Protein AF-A0A4U1ENS2-F1 (afdb_monomer_lite)

Sequence (122 aa):
ARGTGRMGKCCSLRTTRKLHSHRRDQKWHDKQYKKAHLGTALKASPFGGASHAKGIVLEKVGVEAKQPNSAIRKKMMKFWLLDLVAKVMLLVTFLESALKVIKVANVSLLALYKGKKERPRS

pLDDT: mean 70.54, std 16.67, range [24.44, 93.0]

Structure (mmCIF, N/CA/C/O backbone):
data_AF-A0A4U1ENS2-F1
#
_entry.id   AF-A0A4U1ENS2-F1
#
loop_
_atom_site.group_PDB
_atom_site.id
_atom_site.type_symbol
_atom_site.label_atom_id
_atom_site.label_alt_id
_atom_site.label_comp_id
_atom_site.label_asym_id
_atom_site.label_entity_id
_atom_site.label_seq_id
_atom_site.pdbx_PDB_ins_code
_atom_site.Cartn_x
_atom_site.Cartn_y
_atom_site.Cartn_z
_atom_site.occupancy
_atom_site.B_iso_or_equiv
_atom_site.auth_seq_id
_atom_site.auth_comp_id
_atom_site.auth_asym_id
_atom_site.auth_atom_id
_atom_site.pdbx_PDB_model_num
ATOM 1 N N . ALA A 1 1 ? 35.187 17.382 -38.575 1.00 41.34 1 ALA A N 1
ATOM 2 C CA . ALA A 1 1 ? 34.558 17.667 -37.268 1.00 41.34 1 ALA A CA 1
ATOM 3 C C . ALA A 1 1 ? 34.137 16.355 -36.601 1.00 41.34 1 ALA A C 1
ATOM 5 O O . ALA A 1 1 ? 33.165 15.743 -37.025 1.00 41.34 1 ALA A O 1
ATOM 6 N N . ARG A 1 2 ? 34.902 15.863 -35.615 1.00 43.75 2 ARG A N 1
ATOM 7 C CA . ARG A 1 2 ? 34.510 14.692 -34.814 1.00 43.75 2 ARG A CA 1
ATOM 8 C C . ARG A 1 2 ? 33.537 15.185 -33.745 1.00 43.75 2 ARG A C 1
ATOM 10 O O . ARG A 1 2 ? 33.960 15.788 -32.767 1.00 43.75 2 ARG A O 1
ATOM 17 N N . GLY A 1 3 ? 32.240 15.026 -34.008 1.00 49.56 3 GLY A N 1
ATOM 18 C CA . GLY A 1 3 ? 31.186 15.400 -33.070 1.00 49.56 3 GLY A CA 1
ATOM 19 C C . GLY A 1 3 ? 31.412 14.707 -31.732 1.00 49.56 3 GLY A C 1
ATOM 20 O O . GLY A 1 3 ? 31.685 13.508 -31.693 1.00 49.56 3 GLY A O 1
ATOM 21 N N . THR A 1 4 ? 31.334 15.478 -30.654 1.00 55.03 4 THR A N 1
ATOM 22 C CA . THR A 1 4 ? 31.381 14.992 -29.278 1.00 55.03 4 THR A CA 1
ATOM 23 C C . THR A 1 4 ? 30.429 13.805 -29.138 1.00 55.03 4 THR A C 1
ATOM 25 O O . THR A 1 4 ? 29.213 13.923 -29.305 1.00 55.03 4 THR A O 1
ATOM 28 N N . GLY A 1 5 ? 30.994 12.618 -28.912 1.00 55.31 5 GLY A N 1
ATOM 29 C CA . GLY A 1 5 ? 30.215 11.413 -28.681 1.00 55.31 5 GLY A CA 1
ATOM 30 C C . GLY A 1 5 ? 29.390 11.623 -27.421 1.00 55.31 5 GLY A C 1
ATOM 31 O O . GLY A 1 5 ? 29.928 11.585 -26.320 1.00 55.31 5 GLY A O 1
ATOM 32 N N . ARG A 1 6 ? 28.089 11.892 -27.569 1.00 60.19 6 ARG A N 1
ATOM 33 C CA . ARG A 1 6 ? 27.171 11.953 -26.429 1.00 60.19 6 ARG A CA 1
ATOM 34 C C . ARG A 1 6 ? 27.176 10.569 -25.781 1.00 60.19 6 ARG A C 1
ATOM 36 O O . ARG A 1 6 ? 26.612 9.631 -26.340 1.00 60.19 6 ARG A O 1
ATOM 43 N N . MET A 1 7 ? 27.843 10.429 -24.637 1.00 65.75 7 MET A N 1
ATOM 44 C CA . MET A 1 7 ? 27.814 9.208 -23.830 1.00 65.75 7 MET A CA 1
ATOM 45 C C . MET A 1 7 ? 26.357 8.895 -23.473 1.00 65.75 7 MET A C 1
ATOM 47 O O . MET A 1 7 ? 25.699 9.668 -22.778 1.00 65.75 7 MET A O 1
ATOM 51 N N . GLY A 1 8 ? 25.825 7.794 -24.015 1.00 77.25 8 GLY A N 1
ATOM 52 C CA . GLY A 1 8 ? 24.426 7.417 -23.837 1.00 77.25 8 GLY A CA 1
ATOM 53 C C . GLY A 1 8 ? 23.850 6.570 -24.974 1.00 77.25 8 GLY A C 1
ATOM 54 O O . GLY A 1 8 ? 24.507 5.702 -25.543 1.00 77.25 8 GLY A O 1
ATOM 55 N N . LYS A 1 9 ? 22.564 6.786 -25.263 1.00 78.50 9 LYS A N 1
ATOM 56 C CA . LYS A 1 9 ? 21.763 5.992 -26.210 1.00 78.50 9 LYS A CA 1
ATOM 57 C C . LYS A 1 9 ? 22.304 6.102 -27.642 1.00 78.50 9 LYS A C 1
ATOM 59 O O . LYS A 1 9 ? 22.773 7.156 -28.052 1.00 78.50 9 LYS A O 1
A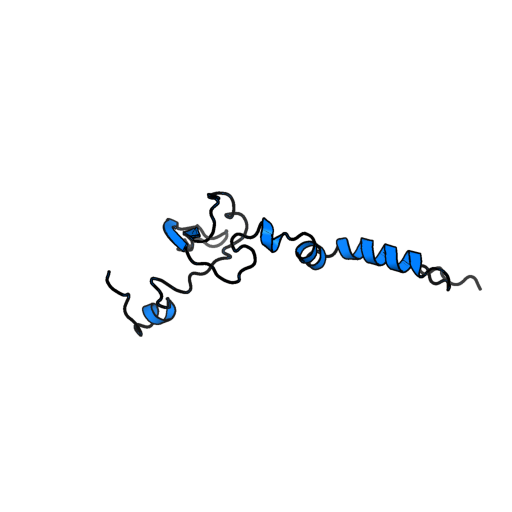TOM 64 N N . CYS A 1 10 ? 22.183 5.027 -28.424 1.00 80.88 10 CYS A N 1
ATOM 65 C CA . CYS A 1 10 ? 22.538 5.046 -29.845 1.00 80.88 10 CYS A CA 1
ATOM 66 C C . CYS A 1 10 ? 21.624 6.010 -30.626 1.00 80.88 10 CYS A C 1
ATOM 68 O O . CYS A 1 10 ? 20.406 5.948 -30.472 1.00 80.88 10 CYS A O 1
ATOM 70 N N . CYS A 1 11 ? 22.206 6.859 -31.480 1.00 75.88 11 CYS A N 1
ATOM 71 C CA . CYS A 1 11 ? 21.487 7.876 -32.269 1.00 75.88 11 CYS A CA 1
ATOM 72 C C . CYS A 1 11 ? 21.368 7.530 -33.766 1.00 75.88 11 CYS A C 1
ATOM 74 O O . CYS A 1 11 ? 20.934 8.354 -34.563 1.00 75.88 11 CYS A O 1
ATOM 76 N N . SER A 1 12 ? 21.789 6.333 -34.176 1.00 81.38 12 SER A N 1
ATOM 77 C CA . SER A 1 12 ? 21.786 5.907 -35.580 1.00 81.38 12 SER A CA 1
ATOM 78 C C . SER A 1 12 ? 20.416 5.383 -36.034 1.00 81.38 12 SER A C 1
ATOM 80 O O . SER A 1 12 ? 19.754 4.645 -35.300 1.00 81.38 12 SER A O 1
ATOM 82 N N . LEU A 1 13 ? 20.04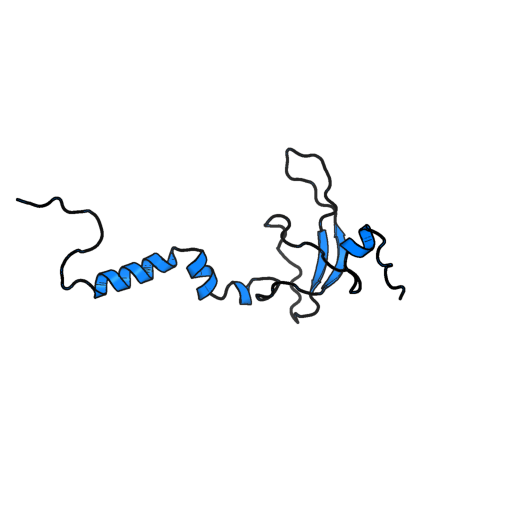3 5.674 -37.285 1.00 79.38 13 LEU A N 1
ATOM 83 C CA . LEU A 1 13 ? 18.729 5.384 -37.887 1.00 79.38 13 LEU A CA 1
ATOM 84 C C . LEU A 1 13 ? 18.257 3.920 -37.768 1.00 79.38 13 LEU A C 1
ATOM 86 O O . LEU A 1 13 ? 17.063 3.666 -37.663 1.00 79.38 13 LEU A O 1
ATOM 90 N N . ARG A 1 14 ? 19.170 2.940 -37.730 1.00 83.88 14 ARG A N 1
ATOM 91 C CA . ARG A 1 14 ? 18.839 1.499 -37.671 1.00 83.88 14 ARG A CA 1
ATOM 92 C C . ARG A 1 14 ? 18.924 0.885 -36.261 1.00 83.88 14 ARG A C 1
ATOM 94 O O . ARG A 1 14 ? 19.062 -0.327 -36.129 1.00 83.88 14 ARG A O 1
ATOM 101 N N . THR A 1 15 ? 18.850 1.687 -35.189 1.00 85.44 15 THR A N 1
ATOM 102 C CA . THR A 1 15 ? 19.033 1.198 -33.795 1.00 85.44 15 THR A CA 1
ATOM 103 C C . THR A 1 15 ? 17.774 1.091 -32.933 1.00 85.44 15 THR A C 1
ATOM 105 O O . THR A 1 15 ? 17.869 0.795 -31.739 1.00 85.44 15 THR A O 1
ATOM 108 N N . THR A 1 16 ? 16.585 1.217 -33.522 1.00 87.69 16 THR A N 1
ATOM 109 C CA . THR A 1 16 ? 15.291 1.150 -32.815 1.00 87.69 16 THR A CA 1
ATOM 110 C C . THR A 1 16 ? 15.148 -0.087 -31.920 1.00 87.69 16 THR A C 1
ATOM 112 O O . THR A 1 16 ? 14.714 0.017 -30.773 1.00 87.69 16 THR A O 1
ATOM 115 N N . ARG A 1 17 ? 15.595 -1.259 -32.392 1.00 90.12 17 ARG A N 1
ATOM 116 C CA . ARG A 1 17 ? 15.509 -2.529 -31.647 1.00 90.12 17 ARG A CA 1
ATOM 117 C C . ARG A 1 17 ? 16.301 -2.490 -30.333 1.00 90.12 17 ARG A C 1
ATOM 119 O O . ARG A 1 17 ? 15.797 -2.897 -29.289 1.00 90.12 17 ARG A O 1
ATOM 126 N N . LYS A 1 18 ? 17.517 -1.934 -30.380 1.00 88.88 18 LYS A N 1
ATOM 127 C CA . LYS A 1 18 ? 18.396 -1.765 -29.213 1.00 88.88 18 LYS A CA 1
ATOM 128 C C . LYS A 1 18 ? 17.797 -0.775 -28.215 1.00 88.88 18 LYS A C 1
ATOM 130 O O . LYS A 1 18 ? 17.795 -1.051 -27.019 1.00 88.88 18 LYS A O 1
ATOM 135 N N . LEU A 1 19 ? 17.237 0.337 -28.699 1.00 89.19 19 LEU A N 1
ATOM 136 C CA . LEU A 1 19 ? 16.572 1.332 -27.850 1.00 89.19 19 LEU A CA 1
ATOM 137 C C . LEU A 1 19 ? 15.348 0.751 -27.127 1.00 89.19 19 LEU A C 1
ATOM 139 O O . LEU A 1 19 ? 15.147 1.036 -25.945 1.00 89.19 19 LEU A O 1
ATOM 143 N N . HIS A 1 20 ? 14.565 -0.088 -27.809 1.00 91.19 20 HIS A N 1
ATOM 144 C CA . HIS A 1 20 ? 13.390 -0.733 -27.228 1.00 91.19 20 HIS A CA 1
ATOM 145 C C . HIS A 1 20 ? 13.760 -1.751 -26.140 1.00 91.19 20 HIS A C 1
ATOM 147 O O . HIS A 1 20 ? 13.211 -1.697 -25.041 1.00 91.19 20 HIS A O 1
ATOM 153 N N . SER A 1 21 ? 14.719 -2.647 -26.403 1.00 91.19 21 SER A N 1
ATOM 154 C CA . SER A 1 21 ? 15.206 -3.596 -25.387 1.00 91.19 21 SER A CA 1
ATOM 155 C C . SER A 1 21 ? 15.802 -2.875 -24.184 1.00 91.19 21 SER A C 1
ATOM 157 O O . SER A 1 21 ? 15.367 -3.111 -23.063 1.00 91.19 21 SER A O 1
ATOM 159 N N . HIS A 1 22 ? 16.664 -1.884 -24.420 1.00 90.19 22 HIS A N 1
ATOM 160 C CA . HIS A 1 22 ? 17.258 -1.112 -23.335 1.00 90.19 22 HIS A CA 1
ATOM 161 C C . HIS A 1 22 ? 16.201 -0.395 -22.480 1.00 90.19 22 HIS A C 1
ATOM 163 O O . HIS A 1 22 ? 16.313 -0.355 -21.259 1.00 90.19 22 HIS A O 1
ATOM 169 N N . ARG A 1 23 ? 15.130 0.141 -23.088 1.00 90.81 23 ARG A N 1
ATOM 170 C CA . ARG A 1 23 ? 14.024 0.727 -22.319 1.00 90.81 23 ARG A CA 1
ATOM 171 C C . ARG A 1 23 ? 13.287 -0.316 -21.485 1.00 90.81 23 ARG A C 1
ATOM 173 O O . ARG A 1 23 ? 12.924 0.014 -20.361 1.00 90.81 23 ARG A O 1
ATOM 180 N N . ARG A 1 24 ? 13.052 -1.522 -22.010 1.00 90.44 24 ARG A N 1
ATOM 181 C CA . ARG A 1 24 ? 12.396 -2.609 -21.264 1.00 90.44 24 ARG A CA 1
ATOM 182 C C . ARG A 1 24 ? 13.207 -2.992 -20.030 1.00 90.44 24 ARG A C 1
ATOM 184 O O . ARG A 1 24 ? 12.636 -3.029 -18.946 1.00 90.44 24 ARG A O 1
ATOM 191 N N . ASP A 1 25 ? 14.516 -3.158 -20.181 1.00 90.25 25 ASP A N 1
ATOM 192 C CA . ASP A 1 25 ? 15.413 -3.502 -19.071 1.00 90.25 25 ASP A CA 1
ATOM 193 C C . ASP A 1 25 ? 15.433 -2.390 -18.016 1.00 90.25 25 ASP A C 1
ATOM 195 O O . ASP A 1 25 ? 15.236 -2.641 -16.828 1.00 90.25 25 ASP A O 1
ATOM 199 N N . GLN A 1 26 ? 15.547 -1.131 -18.457 1.00 91.12 26 GLN A N 1
ATOM 200 C CA . GLN A 1 26 ? 15.528 0.026 -17.559 1.00 91.12 26 GLN A CA 1
ATOM 201 C C . GLN A 1 26 ? 14.201 0.183 -16.808 1.00 91.12 26 GLN A C 1
ATOM 203 O O . GLN A 1 26 ? 14.185 0.587 -15.645 1.00 91.12 26 GLN A O 1
ATOM 208 N N . LYS A 1 27 ? 13.080 -0.183 -17.440 1.00 93.00 27 LYS A N 1
ATOM 209 C CA . LYS A 1 27 ? 11.743 -0.132 -16.832 1.00 93.00 27 LYS A CA 1
ATOM 210 C C . LYS A 1 27 ? 11.638 -1.025 -15.601 1.00 93.00 27 LYS A C 1
ATOM 212 O O . LYS A 1 27 ? 10.954 -0.672 -14.647 1.00 93.00 27 LYS A O 1
ATOM 217 N N . TRP A 1 28 ? 12.359 -2.144 -15.582 1.00 91.06 28 TRP A N 1
ATOM 218 C CA . TRP A 1 28 ? 12.411 -3.016 -14.416 1.00 91.06 28 TRP A CA 1
ATOM 219 C C . TRP A 1 28 ? 13.171 -2.402 -13.239 1.00 91.06 28 TRP A C 1
ATOM 221 O O . TRP A 1 28 ? 13.015 -2.884 -12.126 1.00 91.06 28 TRP A O 1
ATOM 231 N N . HIS A 1 29 ? 13.967 -1.343 -13.394 1.00 87.00 29 HIS A N 1
ATOM 232 C CA . HIS A 1 29 ? 14.550 -0.653 -12.235 1.00 87.00 29 HIS A CA 1
ATOM 233 C C . HIS A 1 29 ? 13.538 0.239 -11.503 1.00 87.00 29 HIS A C 1
ATOM 235 O O . HIS A 1 29 ? 13.730 0.520 -10.319 1.00 87.00 29 HIS A O 1
ATOM 241 N N . ASP A 1 30 ? 12.432 0.609 -12.153 1.00 90.00 30 ASP A N 1
ATOM 242 C CA . ASP A 1 30 ? 11.353 1.355 -11.516 1.00 90.00 30 ASP A CA 1
ATOM 243 C C . ASP A 1 30 ? 10.581 0.470 -10.517 1.00 90.00 30 ASP A C 1
ATOM 245 O O . ASP A 1 30 ? 10.027 -0.586 -10.848 1.00 90.00 30 ASP A O 1
ATOM 249 N N . LYS A 1 31 ? 10.536 0.929 -9.261 1.00 88.19 31 LYS A N 1
ATOM 250 C CA . LYS A 1 31 ? 9.838 0.263 -8.155 1.00 88.19 31 LYS A CA 1
ATOM 251 C C . LYS A 1 31 ? 8.333 0.171 -8.408 1.00 88.19 31 LYS A C 1
ATOM 253 O O . LYS A 1 31 ? 7.732 -0.846 -8.058 1.00 88.19 31 LYS A O 1
ATOM 258 N N . GLN A 1 32 ? 7.725 1.201 -9.001 1.00 86.75 32 GLN A N 1
ATOM 259 C CA . GLN A 1 32 ? 6.288 1.210 -9.287 1.00 86.75 32 GLN A CA 1
ATOM 260 C C . GLN A 1 32 ? 5.950 0.179 -10.366 1.00 86.75 32 GLN A C 1
ATOM 262 O O . GLN A 1 32 ? 5.041 -0.634 -10.183 1.00 86.75 32 GLN A O 1
ATOM 267 N N . TYR A 1 33 ? 6.746 0.143 -11.438 1.00 88.62 33 TYR A N 1
ATOM 268 C CA . TYR A 1 33 ? 6.596 -0.832 -12.514 1.00 88.62 33 TYR A CA 1
ATOM 269 C C . TYR A 1 33 ? 6.749 -2.270 -12.003 1.00 88.62 33 TYR A C 1
ATOM 271 O O . TYR A 1 33 ? 5.869 -3.099 -12.239 1.00 88.62 33 TYR A O 1
ATOM 279 N N . LYS A 1 34 ? 7.803 -2.552 -11.223 1.00 88.31 34 LYS A N 1
ATOM 280 C CA . LYS A 1 34 ? 8.005 -3.858 -10.572 1.00 88.31 34 LYS A CA 1
ATOM 281 C C . LYS A 1 34 ? 6.812 -4.271 -9.715 1.00 88.31 34 LYS A C 1
ATOM 283 O O . LYS A 1 34 ? 6.329 -5.390 -9.849 1.00 88.31 34 LYS A O 1
ATOM 288 N N . LYS A 1 35 ? 6.312 -3.377 -8.858 1.00 85.12 35 LYS A N 1
ATOM 289 C CA . LYS A 1 35 ? 5.197 -3.677 -7.946 1.00 85.12 35 LYS A CA 1
ATOM 290 C C . LYS A 1 35 ? 3.907 -4.034 -8.695 1.00 85.12 35 LYS A C 1
ATOM 292 O O . LYS A 1 35 ? 3.179 -4.915 -8.243 1.00 85.12 35 LYS A O 1
ATOM 297 N N . ALA A 1 36 ? 3.642 -3.372 -9.822 1.00 83.69 36 ALA A N 1
ATOM 298 C CA . ALA A 1 36 ? 2.480 -3.653 -10.662 1.00 83.69 36 ALA A CA 1
ATOM 299 C C . ALA A 1 36 ? 2.618 -4.973 -11.443 1.00 83.69 36 ALA A C 1
ATOM 301 O O . ALA A 1 36 ? 1.663 -5.740 -11.511 1.00 83.69 36 ALA A O 1
ATOM 302 N N . HIS A 1 37 ? 3.803 -5.267 -11.991 1.00 85.25 37 HIS A N 1
ATOM 303 C CA . HIS A 1 37 ? 4.004 -6.406 -12.901 1.00 85.25 37 HIS A CA 1
ATOM 304 C C . HIS A 1 37 ? 4.399 -7.713 -12.194 1.00 85.25 37 HIS A C 1
ATOM 306 O O . HIS A 1 37 ? 4.233 -8.781 -12.771 1.00 85.25 37 HIS A O 1
ATOM 312 N N . LEU A 1 38 ? 4.898 -7.663 -10.952 1.00 81.00 38 LEU A N 1
ATOM 313 C CA . LEU A 1 38 ? 5.253 -8.859 -10.169 1.00 81.00 38 LEU A CA 1
ATOM 314 C C . LEU A 1 38 ? 4.069 -9.449 -9.379 1.00 81.00 38 LEU A C 1
ATOM 316 O O . LEU A 1 38 ? 4.243 -10.439 -8.672 1.00 81.00 38 LEU A O 1
ATOM 320 N N . GLY A 1 39 ? 2.882 -8.828 -9.426 1.00 78.31 39 GLY A N 1
ATOM 321 C CA . GLY A 1 39 ? 1.706 -9.295 -8.677 1.00 78.31 39 GLY A CA 1
ATOM 322 C C . GLY A 1 39 ? 1.870 -9.231 -7.151 1.00 78.31 39 GLY A C 1
ATOM 323 O O . GLY A 1 39 ? 1.115 -9.861 -6.409 1.00 78.31 39 GLY A O 1
ATOM 324 N N . THR A 1 40 ? 2.844 -8.460 -6.652 1.00 74.31 40 THR A N 1
ATOM 325 C CA . THR A 1 40 ? 3.200 -8.390 -5.224 1.00 74.31 40 THR A CA 1
ATOM 326 C C . THR A 1 40 ? 2.026 -7.926 -4.360 1.00 74.31 40 THR A C 1
ATOM 328 O O . THR A 1 40 ? 1.893 -8.344 -3.214 1.00 74.31 40 THR A O 1
ATOM 331 N N . ALA A 1 41 ? 1.145 -7.089 -4.919 1.00 67.44 41 ALA A N 1
ATOM 332 C CA . ALA A 1 41 ? -0.065 -6.625 -4.248 1.00 67.44 41 ALA A CA 1
ATOM 333 C C . ALA A 1 41 ? -1.071 -7.757 -3.971 1.00 67.44 41 ALA A C 1
ATOM 335 O O . ALA A 1 41 ? -1.689 -7.761 -2.915 1.00 67.44 41 ALA A O 1
ATOM 336 N N . LEU A 1 42 ? -1.208 -8.738 -4.862 1.00 69.38 42 LEU A N 1
ATOM 337 C CA . LEU A 1 42 ? -2.14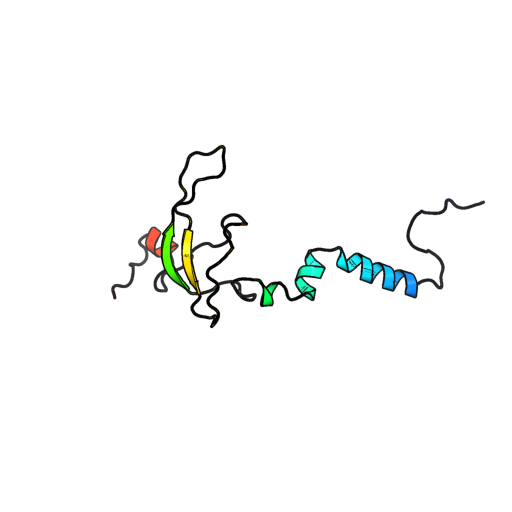6 -9.848 -4.668 1.00 69.38 42 LEU A CA 1
ATOM 338 C C . LEU A 1 42 ? -1.555 -10.931 -3.762 1.00 69.38 42 LEU A C 1
ATOM 340 O O . LEU A 1 42 ? -2.254 -11.496 -2.931 1.00 69.38 42 LEU A O 1
ATOM 344 N N . LYS A 1 43 ? -0.251 -11.197 -3.901 1.00 69.00 43 LYS A N 1
ATOM 345 C CA . LYS A 1 43 ? 0.405 -12.321 -3.220 1.00 69.00 43 LYS A CA 1
ATOM 346 C C . LYS A 1 43 ? 0.901 -12.003 -1.809 1.00 69.00 43 LYS A C 1
ATOM 348 O O . LYS A 1 43 ? 0.894 -12.882 -0.958 1.00 69.00 43 LYS A O 1
ATOM 353 N N . ALA A 1 44 ? 1.378 -10.782 -1.572 1.00 70.19 44 ALA A N 1
ATOM 354 C CA . ALA A 1 44 ? 2.057 -10.423 -0.325 1.00 70.19 44 ALA A CA 1
ATOM 355 C C . ALA A 1 44 ? 1.344 -9.324 0.475 1.00 70.19 44 ALA A C 1
ATOM 357 O O . ALA A 1 44 ? 1.737 -9.063 1.611 1.00 70.19 44 ALA A O 1
ATOM 358 N N . SER A 1 45 ? 0.331 -8.646 -0.086 1.00 70.00 45 SER A N 1
ATOM 359 C CA . SER A 1 45 ? -0.391 -7.636 0.691 1.00 70.00 45 SER A CA 1
ATOM 360 C C . SER A 1 45 ? -1.431 -8.296 1.605 1.00 70.00 45 SER A C 1
ATOM 362 O O . SER A 1 45 ? -2.178 -9.162 1.152 1.00 70.00 45 SER A O 1
ATOM 364 N N . PRO A 1 46 ? -1.542 -7.866 2.873 1.00 70.69 46 PRO A N 1
ATOM 365 C CA . PRO A 1 46 ? -2.511 -8.425 3.818 1.00 70.69 46 PRO A CA 1
ATOM 366 C C . PRO A 1 46 ? -3.974 -8.128 3.447 1.00 70.69 46 PRO A C 1
ATOM 368 O O . PRO A 1 46 ? -4.874 -8.751 3.994 1.00 70.69 46 PRO A O 1
ATOM 371 N N . PHE A 1 47 ? -4.221 -7.194 2.520 1.00 68.56 47 PHE A N 1
ATOM 372 C CA . PHE A 1 47 ? -5.548 -6.905 1.968 1.00 68.56 47 PHE A CA 1
ATOM 373 C C . PHE A 1 47 ? -5.806 -7.578 0.615 1.00 68.56 47 PHE A C 1
ATOM 375 O O . PHE A 1 47 ? -6.849 -7.335 0.014 1.00 68.56 47 PHE A O 1
ATOM 382 N N . GLY A 1 48 ? -4.854 -8.357 0.087 1.00 72.75 48 GLY A N 1
ATOM 383 C CA . GLY A 1 48 ? -4.989 -9.003 -1.222 1.00 72.75 48 GLY A CA 1
ATOM 384 C C . GLY A 1 48 ? -5.257 -8.029 -2.378 1.00 72.75 48 GLY A C 1
ATOM 385 O O . GLY A 1 48 ? -5.860 -8.414 -3.370 1.00 72.75 48 GLY A O 1
ATOM 386 N N . GLY A 1 49 ? -4.855 -6.757 -2.252 1.00 74.38 49 GLY A N 1
ATOM 387 C CA . GLY A 1 49 ? -5.142 -5.701 -3.232 1.00 74.38 49 GLY A CA 1
ATOM 388 C C . GLY A 1 49 ? -6.408 -4.872 -2.966 1.00 74.38 49 GLY A C 1
ATOM 389 O O . GLY A 1 49 ? -6.643 -3.905 -3.690 1.00 74.38 49 GLY A O 1
ATOM 390 N N . ALA A 1 50 ? -7.191 -5.179 -1.927 1.00 76.75 50 ALA A N 1
ATOM 391 C CA . ALA A 1 50 ? -8.339 -4.371 -1.516 1.00 76.75 50 ALA A CA 1
ATOM 392 C C . ALA A 1 50 ? -7.927 -3.099 -0.745 1.00 76.75 50 ALA A C 1
ATOM 394 O O . ALA A 1 50 ? -6.860 -3.027 -0.132 1.00 76.75 50 ALA A O 1
ATOM 395 N N . SER A 1 51 ? -8.800 -2.085 -0.748 1.00 76.19 51 SER A N 1
ATOM 396 C CA . SER A 1 51 ? -8.584 -0.831 -0.007 1.00 76.19 51 SER A CA 1
ATOM 397 C C . SER A 1 51 ? -8.891 -0.950 1.491 1.00 76.19 51 SER A C 1
ATOM 399 O O . SER A 1 51 ? -8.330 -0.210 2.296 1.00 76.19 51 SER A O 1
ATOM 401 N N . HIS A 1 52 ? -9.783 -1.871 1.862 1.00 74.81 52 HIS A N 1
ATOM 402 C CA . HIS A 1 52 ? -10.259 -2.101 3.223 1.00 74.81 52 HIS A CA 1
ATOM 403 C C . HIS A 1 52 ? -10.487 -3.597 3.445 1.00 74.81 52 HIS A C 1
ATOM 405 O O . HIS A 1 52 ? -10.777 -4.321 2.497 1.00 74.81 52 HIS A O 1
ATOM 411 N N . ALA A 1 53 ? -10.441 -4.040 4.701 1.00 76.25 53 ALA A N 1
ATOM 412 C CA . ALA A 1 53 ? -10.893 -5.374 5.080 1.00 76.25 53 ALA A CA 1
ATOM 413 C C . ALA A 1 53 ? -11.597 -5.364 6.434 1.00 76.25 53 ALA A C 1
ATOM 415 O O . ALA A 1 53 ? -11.417 -4.452 7.251 1.00 76.25 53 ALA A O 1
ATOM 416 N N . LYS A 1 54 ? -12.410 -6.395 6.658 1.00 73.25 54 LYS A N 1
ATOM 417 C CA . LYS A 1 54 ? -13.112 -6.627 7.914 1.00 73.25 54 LYS A CA 1
ATOM 418 C C . LYS A 1 54 ? -12.364 -7.678 8.727 1.00 73.25 54 LYS A C 1
ATOM 420 O O . LYS A 1 54 ? -11.890 -8.677 8.191 1.00 73.25 54 LYS A O 1
ATOM 425 N N . GLY A 1 55 ? -12.273 -7.449 10.031 1.00 75.19 55 GLY A N 1
ATOM 426 C CA . GLY A 1 55 ? -11.583 -8.365 10.918 1.00 75.19 55 GLY A CA 1
ATOM 427 C C . GLY A 1 55 ? -12.056 -8.316 12.361 1.00 75.19 55 GLY A C 1
ATOM 428 O O . GLY A 1 55 ? -12.705 -7.356 12.782 1.00 75.19 55 GLY A O 1
ATOM 429 N N . ILE A 1 56 ? -11.728 -9.368 13.105 1.00 76.75 56 ILE A N 1
ATOM 430 C CA . ILE A 1 56 ? -12.043 -9.529 14.528 1.00 76.75 56 ILE A CA 1
ATOM 431 C C . ILE A 1 56 ? -10.848 -9.067 15.356 1.00 76.75 56 ILE A C 1
ATOM 433 O O . ILE A 1 56 ? -9.714 -9.421 15.047 1.00 76.75 56 ILE A O 1
ATOM 437 N N . VAL A 1 57 ? -11.097 -8.286 16.410 1.00 68.19 57 VAL A N 1
ATOM 438 C CA . VAL A 1 57 ? -10.065 -7.871 17.374 1.00 68.19 57 VAL A CA 1
ATOM 439 C C . VAL A 1 57 ? -9.716 -9.047 18.283 1.00 68.19 57 VAL A C 1
ATOM 441 O O . VAL A 1 57 ? -10.610 -9.631 18.883 1.00 68.19 57 VAL A O 1
ATOM 444 N N . LEU A 1 58 ? -8.426 -9.329 18.439 1.00 69.75 58 LEU A N 1
ATOM 445 C CA . LEU A 1 58 ? -7.900 -10.252 19.443 1.00 69.75 58 LEU A CA 1
ATOM 446 C C . LEU A 1 58 ? -7.497 -9.511 20.715 1.00 69.75 58 LEU A C 1
ATOM 448 O O . LEU A 1 58 ? -8.074 -9.701 21.775 1.00 69.75 58 LEU A O 1
ATOM 452 N N . GLU A 1 59 ? -6.506 -8.631 20.591 1.00 68.50 59 GLU A N 1
ATOM 453 C CA . GLU A 1 59 ? -5.798 -8.043 21.724 1.00 68.50 59 GLU A CA 1
ATOM 454 C C . GLU A 1 59 ? -5.529 -6.562 21.467 1.00 68.50 59 GLU A C 1
ATOM 456 O O . GLU A 1 59 ? -5.319 -6.130 20.326 1.00 68.50 59 GLU A O 1
ATOM 461 N N . LYS A 1 60 ? -5.530 -5.771 22.542 1.00 70.75 60 LYS A N 1
ATOM 462 C CA . LYS A 1 60 ? -5.186 -4.346 22.517 1.00 70.75 60 LYS A CA 1
ATOM 463 C C . LYS A 1 60 ? -3.738 -4.191 22.976 1.00 70.75 60 LYS A C 1
ATOM 465 O O . LYS A 1 60 ? -3.457 -4.337 24.159 1.00 70.75 60 LYS A O 1
ATOM 470 N N . VAL A 1 61 ? -2.846 -3.860 22.049 1.00 65.81 61 VAL A N 1
ATOM 471 C CA . VAL A 1 61 ? -1.413 -3.670 22.297 1.00 65.81 61 VAL A CA 1
ATOM 472 C C . VAL A 1 61 ? -1.067 -2.178 22.247 1.00 65.81 61 VAL A C 1
ATOM 474 O O . VAL A 1 61 ? -1.406 -1.461 21.295 1.00 65.81 61 VAL A O 1
ATOM 477 N N . GLY A 1 62 ? -0.389 -1.694 23.288 1.00 66.62 62 GLY A N 1
ATOM 478 C CA . GLY A 1 62 ? 0.267 -0.387 23.293 1.00 66.62 62 GLY A CA 1
ATOM 479 C C . GLY A 1 62 ? 1.666 -0.512 22.699 1.00 66.62 62 GLY A C 1
ATOM 480 O O . GLY A 1 62 ? 2.409 -1.403 23.089 1.00 66.62 62 GLY A O 1
ATOM 481 N N . VAL A 1 63 ? 2.018 0.355 21.748 1.00 71.31 63 VAL A N 1
ATOM 482 C CA . VAL A 1 63 ? 3.374 0.399 21.179 1.00 71.31 63 VAL A CA 1
ATOM 483 C C . VAL A 1 63 ? 4.014 1.718 21.577 1.00 71.31 63 VAL A C 1
ATOM 485 O O . VAL A 1 63 ? 3.408 2.787 21.418 1.00 71.31 63 VAL A O 1
ATOM 488 N N . GLU A 1 64 ? 5.233 1.636 22.093 1.00 66.81 64 GLU A N 1
ATOM 489 C CA . GLU A 1 64 ? 6.037 2.798 22.452 1.00 66.81 64 GLU A CA 1
ATOM 490 C C . GLU A 1 64 ? 6.346 3.647 21.212 1.00 66.81 64 GLU A C 1
ATOM 492 O O . GLU A 1 64 ? 6.507 3.149 20.090 1.00 66.81 64 GLU A O 1
ATOM 497 N N . ALA A 1 65 ? 6.353 4.969 21.372 1.00 73.00 65 ALA A N 1
ATOM 498 C CA . ALA A 1 65 ? 6.763 5.845 20.290 1.00 73.00 65 ALA A CA 1
ATOM 499 C C . ALA A 1 65 ? 8.253 5.643 19.968 1.00 73.00 65 ALA A C 1
ATOM 501 O O . ALA A 1 65 ? 9.067 5.403 20.850 1.00 73.00 65 ALA A O 1
ATOM 502 N N . LYS A 1 66 ? 8.622 5.769 18.683 1.00 78.94 66 LYS A N 1
ATOM 503 C CA . LYS A 1 66 ? 10.036 5.861 18.311 1.00 78.94 66 LYS A CA 1
ATOM 504 C C . LYS A 1 66 ? 10.643 7.084 19.004 1.00 78.94 66 LYS A C 1
ATOM 506 O O . LYS A 1 66 ? 10.034 8.162 18.990 1.00 78.94 66 LYS A O 1
ATOM 511 N N . GLN A 1 67 ? 11.838 6.885 19.558 1.00 85.38 67 GLN A N 1
ATOM 512 C CA . GLN A 1 67 ? 12.703 7.943 20.085 1.00 85.38 67 GLN A CA 1
ATOM 513 C C . GLN A 1 67 ? 12.746 9.116 19.084 1.00 85.38 67 GLN A C 1
ATOM 515 O O . GLN A 1 67 ? 12.780 8.849 17.877 1.00 85.38 67 GLN A O 1
ATOM 520 N N . PRO A 1 68 ? 12.681 10.393 19.513 1.00 83.50 68 PRO A N 1
ATOM 521 C CA . PRO A 1 68 ? 12.902 10.941 20.865 1.00 83.50 68 PRO A CA 1
ATOM 522 C C . PRO A 1 68 ? 11.633 11.161 21.726 1.00 83.50 68 PRO A C 1
ATOM 524 O O . PRO A 1 68 ? 11.690 11.847 22.741 1.00 83.50 68 PRO A O 1
ATOM 527 N N . ASN A 1 69 ? 10.466 10.642 21.328 1.00 84.19 69 ASN A N 1
ATOM 528 C CA . ASN A 1 69 ? 9.206 10.870 22.054 1.00 84.19 69 ASN A CA 1
ATOM 529 C C . ASN A 1 69 ? 8.931 9.751 23.077 1.00 84.19 69 ASN A C 1
ATOM 531 O O . ASN A 1 69 ? 9.069 8.581 22.734 1.00 84.19 69 ASN A O 1
ATOM 535 N N . SER A 1 70 ? 8.435 10.081 24.275 1.00 78.44 70 SER A N 1
ATOM 536 C CA . SER A 1 70 ? 8.196 9.125 25.380 1.00 78.44 70 SER A CA 1
ATOM 537 C C . SER A 1 70 ? 6.738 8.645 25.544 1.00 78.44 70 SER A C 1
ATOM 539 O O . SER A 1 70 ? 6.365 8.096 26.575 1.00 78.44 70 SER A O 1
ATOM 541 N N . ALA A 1 71 ? 5.877 8.824 24.537 1.00 78.69 71 ALA A N 1
ATOM 542 C CA . ALA A 1 71 ? 4.449 8.500 24.640 1.00 78.69 71 ALA A CA 1
ATOM 543 C C . ALA A 1 71 ? 4.096 7.076 24.162 1.00 78.69 71 ALA A C 1
ATOM 545 O O . ALA A 1 71 ? 4.494 6.653 23.074 1.00 78.69 71 ALA A O 1
ATOM 546 N N . ILE A 1 72 ? 3.238 6.372 24.909 1.00 68.94 72 ILE A N 1
ATOM 547 C CA . ILE A 1 72 ? 2.644 5.096 24.477 1.00 68.94 72 ILE A CA 1
ATOM 548 C C . ILE A 1 72 ? 1.448 5.385 23.566 1.00 68.94 72 ILE A C 1
ATOM 550 O O . ILE A 1 72 ? 0.442 5.966 23.984 1.00 68.94 72 ILE A O 1
ATOM 554 N N . ARG A 1 73 ? 1.514 4.947 22.306 1.00 66.75 73 ARG A N 1
ATOM 555 C CA . ARG A 1 73 ? 0.382 5.066 21.379 1.00 66.75 73 ARG A CA 1
ATOM 556 C C . ARG A 1 73 ? -0.477 3.810 21.488 1.00 66.75 73 ARG A C 1
ATOM 558 O O . ARG A 1 73 ? -0.024 2.716 21.153 1.00 66.75 73 ARG A O 1
ATOM 565 N N . LYS A 1 74 ? -1.745 3.971 21.892 1.00 62.53 74 LYS A N 1
ATOM 566 C CA . LYS A 1 74 ? -2.796 2.934 21.813 1.00 62.53 74 LYS A CA 1
ATOM 567 C C . LYS A 1 74 ? -3.116 2.647 20.339 1.00 62.53 74 LYS A C 1
ATOM 569 O O . LYS A 1 74 ? -4.135 3.094 19.821 1.00 62.53 74 LYS A O 1
ATOM 574 N N . LYS A 1 75 ? -2.180 2.031 19.617 1.00 55.19 75 LYS A N 1
ATOM 575 C CA . LYS A 1 75 ? -2.156 2.051 18.146 1.00 55.19 75 LYS A CA 1
ATOM 576 C C . LYS A 1 75 ? -2.498 0.711 17.519 1.00 55.19 75 LYS A C 1
ATOM 578 O O . LYS A 1 75 ? -2.942 0.697 16.377 1.00 55.19 75 LYS A O 1
ATOM 583 N N . MET A 1 76 ? -2.299 -0.396 18.230 1.00 49.59 76 MET A N 1
ATOM 584 C CA . MET A 1 76 ? -2.448 -1.716 17.634 1.00 49.59 76 MET A CA 1
ATOM 585 C C . MET A 1 76 ? -3.521 -2.517 18.346 1.00 49.59 76 MET A C 1
ATOM 587 O O . MET A 1 76 ? -3.330 -3.063 19.422 1.00 49.59 76 MET A O 1
ATOM 591 N N . MET A 1 77 ? -4.670 -2.614 17.693 1.00 54.91 77 MET A N 1
ATOM 592 C CA . MET A 1 77 ? -5.516 -3.782 17.857 1.00 54.91 77 MET A CA 1
ATOM 593 C C . MET A 1 77 ? -4.959 -4.865 16.939 1.00 54.91 77 MET A C 1
ATOM 595 O O . MET A 1 77 ? -4.726 -4.614 15.754 1.00 54.91 77 MET A O 1
ATOM 599 N N . LYS A 1 78 ? -4.692 -6.048 17.486 1.00 54.97 78 LYS A N 1
ATOM 600 C CA . LYS A 1 78 ? -4.343 -7.210 16.671 1.00 54.97 78 LYS A CA 1
ATOM 601 C C . LYS A 1 78 ? -5.640 -7.743 16.075 1.00 54.97 78 LYS A C 1
ATOM 603 O O . LYS A 1 78 ? -6.580 -7.997 16.822 1.00 54.97 78 LYS A O 1
ATOM 608 N N . PHE A 1 79 ? -5.712 -7.844 14.751 1.00 53.97 79 PHE A N 1
ATOM 609 C CA . PHE A 1 79 ? -6.919 -8.272 14.045 1.00 53.97 79 PHE A CA 1
ATOM 610 C C . PHE A 1 79 ? -6.684 -9.573 13.278 1.00 53.97 79 PHE A C 1
ATOM 612 O O . PHE A 1 79 ? -5.627 -9.738 12.673 1.00 53.97 79 PHE A O 1
ATOM 619 N N . TRP A 1 80 ? -7.692 -10.445 13.246 1.00 51.06 80 TRP A N 1
ATOM 620 C CA . TRP A 1 80 ? -7.825 -11.491 12.224 1.00 51.06 80 TRP A CA 1
ATOM 621 C C . TRP A 1 80 ? -8.665 -10.976 11.069 1.00 51.06 80 TRP A C 1
ATOM 623 O O . TRP A 1 80 ? -9.743 -10.446 11.320 1.00 51.06 80 TRP A O 1
ATOM 633 N N . LEU A 1 81 ? -8.222 -11.163 9.826 1.00 56.62 81 LEU A N 1
ATOM 634 C CA . LEU A 1 81 ? -9.095 -10.986 8.666 1.00 56.62 81 LEU A CA 1
ATOM 635 C C . LEU A 1 81 ? -10.070 -12.164 8.590 1.00 56.62 81 LEU A C 1
ATOM 637 O O . LEU A 1 81 ? -9.657 -13.310 8.744 1.00 56.62 81 LEU A O 1
ATOM 641 N N . LEU A 1 82 ? -11.346 -11.877 8.340 1.00 55.03 82 LEU A N 1
ATOM 642 C CA . LEU A 1 82 ? -12.363 -12.917 8.143 1.00 55.03 82 LEU A CA 1
ATOM 643 C C . LEU A 1 82 ? -12.302 -13.542 6.737 1.00 55.03 82 LEU A C 1
ATOM 645 O O . LEU A 1 82 ? -12.675 -14.697 6.576 1.00 55.03 82 LEU A O 1
ATOM 649 N N . ASP A 1 83 ? -11.766 -12.817 5.750 1.00 51.97 83 ASP A N 1
ATOM 650 C CA . ASP A 1 83 ? -11.841 -13.189 4.327 1.00 51.97 83 ASP A CA 1
ATOM 651 C C . ASP A 1 83 ? -10.581 -13.888 3.780 1.00 51.97 83 ASP A C 1
ATOM 653 O O . ASP A 1 83 ? -10.309 -13.835 2.583 1.00 51.97 83 ASP A O 1
ATOM 657 N N . LEU A 1 84 ? -9.784 -14.556 4.621 1.00 43.94 84 LEU A N 1
ATOM 658 C CA . LEU A 1 84 ? -8.634 -15.329 4.141 1.00 43.94 84 LEU A CA 1
ATOM 659 C C . LEU A 1 84 ? -8.521 -16.663 4.890 1.00 43.94 84 LEU A C 1
ATOM 661 O O . LEU A 1 84 ? -8.225 -16.698 6.080 1.00 43.94 84 LEU A O 1
ATOM 665 N N . VAL A 1 85 ? -8.673 -17.774 4.167 1.00 38.72 85 VAL A N 1
ATOM 666 C CA . VAL A 1 85 ? -8.472 -19.165 4.637 1.00 38.72 85 VAL A CA 1
ATOM 667 C C . VAL A 1 85 ? -7.019 -19.453 5.090 1.00 38.72 85 VAL A C 1
ATOM 669 O O . VAL A 1 85 ? -6.680 -20.570 5.462 1.00 38.72 85 VAL A O 1
ATOM 672 N N . ALA A 1 86 ? -6.132 -18.458 5.151 1.00 37.25 86 ALA A N 1
ATOM 673 C CA . ALA A 1 86 ? -4.751 -18.640 5.582 1.00 37.25 86 ALA A CA 1
ATOM 674 C C . ALA A 1 86 ? -4.484 -17.968 6.937 1.00 37.25 86 ALA A C 1
ATOM 676 O O . ALA A 1 86 ? -4.443 -16.743 7.059 1.00 37.25 86 ALA A O 1
ATOM 677 N N . LYS A 1 87 ? -4.223 -18.801 7.952 1.00 39.59 87 LYS A N 1
ATOM 678 C CA . LYS A 1 87 ? -3.558 -18.425 9.206 1.00 39.59 87 LYS A CA 1
ATOM 679 C C . LYS A 1 87 ? -2.195 -17.795 8.904 1.00 39.59 87 LYS A C 1
ATOM 681 O O . LYS A 1 87 ? -1.196 -18.500 8.845 1.00 39.59 87 LYS A O 1
ATOM 686 N N . VAL A 1 88 ? -2.130 -16.473 8.758 1.00 31.11 88 VAL A N 1
ATOM 687 C CA . VAL A 1 88 ? -0.856 -15.736 8.766 1.00 31.11 88 VAL A CA 1
ATOM 688 C C . VAL A 1 88 ? -0.889 -14.701 9.879 1.00 31.11 88 VAL A C 1
ATOM 690 O O . VAL A 1 88 ? -1.095 -13.505 9.695 1.00 31.11 88 VAL A O 1
ATOM 693 N N . MET A 1 89 ? -0.675 -15.218 11.083 1.00 40.94 89 MET A N 1
ATOM 694 C CA . MET A 1 89 ? -0.241 -14.464 12.245 1.00 40.94 89 MET A CA 1
ATOM 695 C C . MET A 1 89 ? 1.289 -14.408 12.210 1.00 40.94 89 MET A C 1
ATOM 697 O O . MET A 1 89 ? 1.911 -15.182 12.919 1.00 40.94 89 MET A O 1
ATOM 701 N N . LEU A 1 90 ? 1.925 -13.563 11.391 1.00 32.31 90 LEU A N 1
ATOM 702 C CA . LEU A 1 90 ? 3.357 -13.265 11.565 1.00 32.31 90 LEU A CA 1
ATOM 703 C C . LEU A 1 90 ? 3.809 -12.111 10.649 1.00 32.31 90 LEU A C 1
ATOM 705 O O . LEU A 1 90 ? 3.553 -12.130 9.452 1.00 32.31 90 LEU A O 1
ATOM 709 N N . LEU A 1 91 ? 4.565 -11.162 11.215 1.00 24.44 91 LEU A N 1
ATOM 710 C CA . LEU A 1 91 ? 5.568 -10.333 10.518 1.00 24.44 91 LEU A CA 1
ATOM 711 C C . LEU A 1 91 ? 5.183 -9.002 9.820 1.00 24.44 91 LEU A C 1
ATOM 713 O O . LEU A 1 91 ? 5.823 -8.625 8.845 1.00 24.44 91 LEU A O 1
ATOM 717 N N . VAL A 1 92 ? 4.249 -8.193 10.346 1.00 34.44 92 VAL A N 1
ATOM 718 C CA . VAL A 1 92 ? 4.135 -6.763 9.934 1.00 34.44 92 VAL A CA 1
ATOM 719 C C . VAL A 1 92 ? 4.183 -5.807 11.132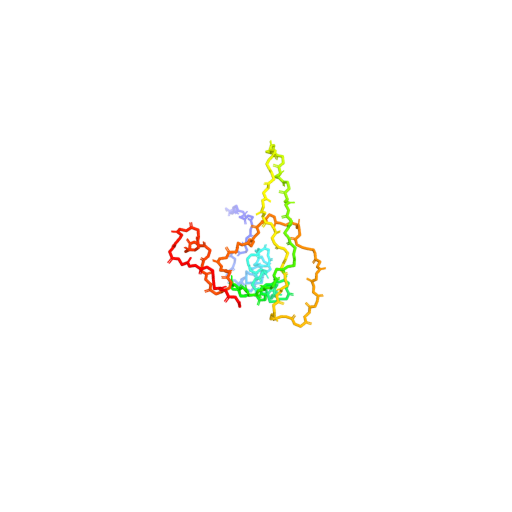 1.00 34.44 92 VAL A C 1
ATOM 721 O O . VAL A 1 92 ? 3.373 -4.903 11.305 1.00 34.44 92 VAL A O 1
ATOM 724 N N . THR A 1 93 ? 5.192 -5.999 11.974 1.00 38.59 93 THR A N 1
ATOM 725 C CA . THR A 1 93 ? 5.751 -4.973 12.871 1.00 38.59 93 THR A CA 1
ATOM 726 C C . THR A 1 93 ? 6.939 -4.246 12.228 1.00 38.59 93 THR A C 1
ATOM 728 O O . THR A 1 93 ? 7.713 -3.612 12.933 1.00 38.59 93 THR A O 1
ATOM 731 N N . PHE A 1 94 ? 7.102 -4.303 10.896 1.00 29.11 94 PHE A N 1
ATOM 732 C CA . PHE A 1 94 ? 8.290 -3.737 10.242 1.00 29.11 94 PHE A CA 1
ATOM 733 C C . PHE A 1 94 ? 8.098 -2.376 9.556 1.00 29.11 94 PHE A C 1
ATOM 735 O O . PHE A 1 94 ? 9.083 -1.694 9.303 1.00 29.11 94 PHE A O 1
ATOM 742 N N . LEU A 1 95 ? 6.873 -1.905 9.305 1.00 32.12 95 LEU A N 1
ATOM 743 C CA . LEU A 1 95 ? 6.661 -0.554 8.773 1.00 32.12 95 LEU A CA 1
ATOM 744 C C . LEU A 1 95 ? 5.487 0.123 9.477 1.00 32.12 95 LEU A C 1
ATOM 746 O O . LEU A 1 95 ? 4.333 -0.262 9.324 1.00 32.12 95 LEU A O 1
ATOM 750 N N . GLU A 1 96 ? 5.841 1.111 10.294 1.00 45.31 96 GLU A N 1
ATOM 751 C CA . GLU A 1 96 ? 5.008 2.180 10.845 1.00 45.31 96 GLU A CA 1
ATOM 752 C C . GLU A 1 96 ? 3.522 2.139 10.467 1.00 45.31 96 GLU A C 1
ATOM 754 O O . GLU A 1 96 ? 3.107 2.646 9.434 1.00 45.31 96 GLU A O 1
ATOM 759 N N . SER A 1 97 ? 2.690 1.648 11.389 1.00 52.47 97 SER A N 1
ATOM 760 C CA . SER A 1 97 ? 1.295 2.084 11.556 1.00 52.47 97 SER A CA 1
ATOM 761 C C . SER A 1 97 ? 0.482 2.316 10.273 1.00 52.47 97 SER A C 1
ATOM 763 O O . SER A 1 97 ? -0.063 3.400 10.073 1.00 52.47 97 SER A O 1
ATOM 765 N N . ALA A 1 98 ? 0.388 1.315 9.404 1.00 5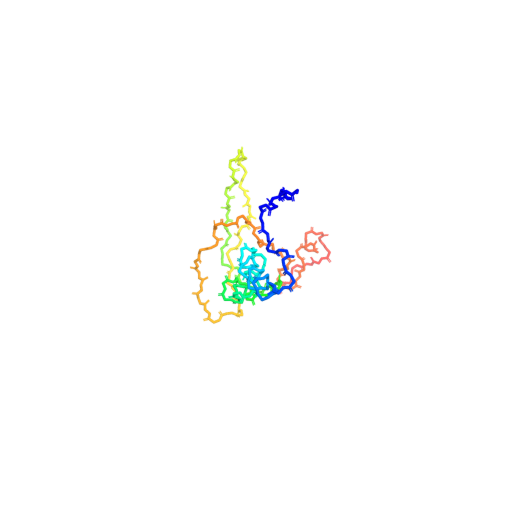5.06 98 ALA A N 1
ATOM 766 C CA . ALA A 1 98 ? -0.303 1.475 8.125 1.00 55.06 98 ALA A CA 1
ATOM 767 C C . ALA A 1 98 ? -1.830 1.272 8.197 1.00 55.06 98 ALA A C 1
ATOM 769 O O . ALA A 1 98 ? -2.526 1.598 7.240 1.00 55.06 98 ALA A O 1
ATOM 770 N N . LEU A 1 99 ? -2.374 0.750 9.304 1.00 59.78 99 LEU A N 1
ATOM 771 C CA . LEU A 1 99 ? -3.800 0.424 9.411 1.00 59.78 99 LEU A CA 1
ATOM 772 C C . LEU A 1 99 ? -4.506 1.336 10.417 1.00 59.78 99 LEU A C 1
ATOM 774 O O . LEU A 1 99 ? -4.069 1.479 11.559 1.00 59.78 99 LEU A O 1
ATOM 778 N N . LYS A 1 100 ? -5.611 1.952 9.986 1.00 70.31 100 LYS A N 1
ATOM 779 C CA . LYS A 1 100 ? -6.489 2.781 10.821 1.00 70.31 100 LYS A CA 1
ATOM 780 C C . LYS A 1 100 ? -7.855 2.111 10.924 1.00 70.31 100 LYS A C 1
ATOM 782 O O . LYS A 1 100 ? -8.414 1.690 9.915 1.00 70.31 100 LYS A O 1
ATOM 787 N N . VAL A 1 101 ? -8.406 2.040 12.133 1.00 71.88 101 VAL A N 1
ATOM 788 C CA . VAL A 1 101 ? -9.769 1.537 12.345 1.00 71.88 101 VAL A CA 1
ATOM 789 C C . VAL A 1 101 ? -10.758 2.641 11.976 1.00 71.88 101 VAL A C 1
ATOM 791 O O . VAL A 1 101 ? -10.664 3.754 12.488 1.00 71.88 101 VAL A O 1
ATOM 794 N N . ILE A 1 102 ? -11.702 2.341 11.083 1.00 77.25 102 ILE A N 1
ATOM 795 C CA . ILE A 1 102 ? -12.697 3.314 10.590 1.00 77.25 102 ILE A CA 1
ATOM 796 C C . ILE A 1 102 ? -14.086 3.028 11.177 1.00 77.25 102 ILE A C 1
ATOM 798 O O . ILE A 1 102 ? -14.828 3.952 11.523 1.00 77.25 102 ILE A O 1
ATOM 802 N N . LYS A 1 103 ? -14.442 1.745 11.313 1.00 76.00 103 LYS A N 1
ATOM 803 C CA . LYS A 1 103 ? -15.743 1.285 11.812 1.00 76.00 103 LYS A CA 1
ATOM 804 C C . LYS A 1 103 ? -15.579 0.209 12.884 1.00 76.00 103 LYS A C 1
ATOM 806 O O . LYS A 1 103 ? -14.647 -0.587 12.821 1.00 76.00 103 LYS A O 1
ATOM 811 N N . VAL A 1 104 ? -16.517 0.171 13.826 1.00 75.38 104 VAL A N 1
ATOM 812 C CA . VAL A 1 104 ? -16.680 -0.870 14.852 1.00 75.38 104 VAL A CA 1
ATOM 813 C C . VAL A 1 104 ? -18.158 -1.257 14.879 1.00 75.38 104 VAL A C 1
ATOM 815 O O . VAL A 1 104 ? -19.008 -0.373 14.886 1.00 75.38 104 VAL A O 1
ATOM 818 N N . ALA A 1 105 ? -18.473 -2.558 14.861 1.00 77.69 105 ALA A N 1
ATOM 819 C CA . ALA A 1 105 ? -19.855 -3.065 14.848 1.00 77.69 105 ALA A CA 1
ATOM 820 C C . ALA A 1 105 ? -20.753 -2.377 13.791 1.00 77.69 105 ALA A C 1
ATOM 822 O O . ALA A 1 105 ? -21.863 -1.948 14.080 1.00 77.69 105 ALA A O 1
ATOM 823 N N . ASN A 1 106 ? -20.233 -2.212 12.566 1.00 77.88 106 ASN A N 1
ATOM 824 C CA . ASN A 1 106 ? -20.877 -1.511 11.441 1.00 77.88 106 ASN A CA 1
ATOM 825 C C . ASN A 1 106 ? -21.178 -0.009 11.654 1.00 77.88 106 ASN A C 1
ATOM 827 O O . ASN A 1 106 ? -21.719 0.637 10.756 1.00 77.88 106 ASN A O 1
ATOM 831 N N . VAL A 1 107 ? -20.748 0.589 12.768 1.00 78.62 107 VAL A N 1
ATOM 832 C CA . VAL A 1 107 ? -20.865 2.028 13.051 1.00 78.62 107 VAL A CA 1
ATOM 833 C C . VAL A 1 107 ? -19.510 2.712 12.871 1.00 78.62 107 VAL A C 1
ATOM 835 O O . VAL A 1 107 ? -18.465 2.130 13.156 1.00 78.62 107 VAL A O 1
ATOM 838 N N . SER A 1 108 ? -19.489 3.949 12.368 1.00 77.88 108 SER A N 1
ATOM 839 C CA . SER A 1 108 ? -18.239 4.706 12.240 1.00 77.88 108 SER A CA 1
ATOM 840 C C . SER A 1 108 ? -17.713 5.157 13.604 1.00 77.88 108 SER A C 1
ATOM 842 O O . SER A 1 108 ? -18.454 5.695 14.426 1.00 77.88 108 SER A O 1
ATOM 844 N N . LEU A 1 109 ? -16.404 5.000 13.822 1.00 79.75 109 LEU A N 1
ATOM 845 C CA . LEU A 1 109 ? -15.732 5.456 15.046 1.00 79.75 109 LEU A CA 1
ATOM 846 C C . LEU A 1 109 ? -15.911 6.957 15.273 1.00 79.75 109 LEU A C 1
ATOM 848 O O . LEU A 1 109 ? -16.091 7.392 16.402 1.00 79.75 109 LEU A O 1
ATOM 852 N N . LEU A 1 110 ? -15.922 7.744 14.194 1.00 82.06 110 LEU A N 1
ATOM 853 C CA . LEU A 1 110 ? -16.145 9.184 14.270 1.00 82.06 110 LEU A CA 1
ATOM 854 C C . LEU A 1 110 ? -17.555 9.535 14.766 1.00 82.06 110 LEU A C 1
ATOM 856 O O . LEU A 1 110 ? -17.714 10.518 15.485 1.00 82.06 110 LEU A O 1
ATOM 860 N N . ALA A 1 111 ? -18.575 8.755 14.391 1.00 79.50 111 ALA A N 1
ATOM 861 C CA . ALA A 1 111 ? -19.935 8.978 14.875 1.00 79.50 111 ALA A CA 1
ATOM 862 C C . ALA A 1 111 ? -20.076 8.602 16.353 1.00 79.50 111 ALA A C 1
ATOM 864 O O . ALA A 1 111 ? -20.725 9.346 17.080 1.00 79.50 111 ALA A O 1
ATOM 865 N N . LEU A 1 112 ? -19.426 7.517 16.792 1.00 81.00 112 LEU A N 1
ATOM 866 C CA . LEU A 1 112 ? -19.357 7.142 18.209 1.00 81.00 112 LEU A CA 1
ATOM 867 C C . LEU A 1 112 ? -18.616 8.211 19.028 1.00 81.00 112 LEU A C 1
ATOM 869 O O . LEU A 1 112 ? -19.103 8.642 20.064 1.00 81.00 112 LEU A O 1
ATOM 873 N N . TYR A 1 113 ? -17.467 8.685 18.535 1.00 82.56 113 TYR A N 1
ATOM 874 C CA . TYR A 1 113 ? -16.655 9.699 19.215 1.00 82.56 113 TYR A CA 1
ATOM 875 C C . TYR A 1 113 ? -17.390 11.035 19.371 1.00 82.56 113 TYR A C 1
ATOM 877 O O . TYR A 1 113 ? -17.298 11.676 20.410 1.00 82.56 113 TYR A O 1
ATOM 885 N N . LYS A 1 114 ? -18.143 11.450 18.345 1.00 89.62 114 LYS A N 1
ATOM 886 C CA . LYS A 1 114 ? -18.964 12.670 18.385 1.00 89.62 114 LYS A CA 1
ATOM 887 C C . LYS A 1 114 ? -20.328 12.470 19.067 1.00 89.62 114 LYS A C 1
ATOM 889 O O . LYS A 1 114 ? -21.139 13.386 19.011 1.00 89.62 114 LYS A O 1
ATOM 894 N N . GLY A 1 115 ? -20.623 11.286 19.613 1.00 86.06 115 GLY A N 1
ATOM 895 C CA . GLY A 1 115 ? -21.911 10.979 20.251 1.00 86.06 115 GLY A CA 1
ATOM 896 C C . GLY A 1 115 ? -23.123 10.992 19.310 1.00 86.06 115 GLY A C 1
ATOM 897 O O . GLY A 1 115 ? -24.255 11.037 19.768 1.00 86.06 115 GLY A O 1
ATOM 898 N N . LYS A 1 116 ? -22.919 10.958 17.985 1.00 87.56 116 LYS A N 1
ATOM 899 C CA . LYS A 1 116 ? -24.012 10.999 16.992 1.00 87.56 116 LYS A CA 1
ATOM 900 C C . LYS A 1 116 ? -24.737 9.663 16.834 1.00 87.56 116 LYS A C 1
ATOM 902 O O . LYS A 1 116 ? -25.822 9.617 16.264 1.00 87.56 116 LYS A O 1
ATOM 907 N N . LYS A 1 117 ? -24.087 8.568 17.224 1.00 83.44 117 LYS A N 1
ATOM 908 C CA . LYS A 1 117 ? -24.629 7.207 17.209 1.00 83.44 117 LYS A CA 1
ATOM 909 C C . LYS A 1 117 ? -24.140 6.485 18.453 1.00 83.44 117 LYS A C 1
ATOM 911 O O . LYS A 1 117 ? -22.997 6.690 18.856 1.00 83.44 117 LYS A O 1
ATOM 916 N N . GLU A 1 118 ? -24.970 5.611 19.002 1.00 82.44 118 GLU A N 1
ATOM 917 C CA . GLU A 1 118 ? -24.555 4.696 20.061 1.00 82.44 118 GLU A CA 1
ATOM 918 C C . GLU A 1 118 ? -23.995 3.399 19.480 1.00 82.44 118 GLU A C 1
ATOM 920 O O . GLU A 1 118 ? -24.268 3.017 18.336 1.00 82.44 118 GLU A O 1
ATOM 925 N N . ARG A 1 119 ? -23.169 2.715 20.275 1.00 75.06 119 ARG A N 1
ATOM 926 C CA . ARG A 1 119 ? -22.690 1.384 19.917 1.00 75.06 119 ARG A CA 1
ATOM 927 C C . ARG A 1 119 ? -23.869 0.410 20.035 1.00 75.06 119 ARG A C 1
ATOM 929 O O . ARG A 1 119 ? -24.453 0.349 21.115 1.00 75.06 119 ARG A O 1
ATOM 936 N N . PRO A 1 120 ? -24.194 -0.369 18.986 1.00 79.12 120 PRO A N 1
ATOM 937 C CA . PRO A 1 120 ? -25.266 -1.353 19.074 1.00 79.12 120 PRO A CA 1
ATOM 938 C C . PRO A 1 120 ? -24.948 -2.351 20.194 1.00 79.12 120 PRO A C 1
ATOM 940 O O . PRO A 1 120 ? -23.836 -2.892 20.247 1.00 79.12 120 PRO A O 1
ATOM 943 N N . ARG A 1 121 ? -25.906 -2.536 21.109 1.00 76.94 121 ARG A N 1
ATOM 944 C CA . ARG A 1 121 ? -25.862 -3.585 22.133 1.00 76.94 121 ARG A CA 1
ATOM 945 C C . ARG A 1 121 ? -26.159 -4.923 21.449 1.00 76.94 121 ARG A C 1
ATOM 947 O O . ARG A 1 121 ? -26.943 -4.959 20.504 1.00 76.94 121 ARG A O 1
ATOM 954 N N . SER A 1 122 ? -25.433 -5.961 21.852 1.00 63.91 122 SER A N 1
ATOM 955 C CA . SER A 1 122 ? -25.652 -7.345 21.410 1.00 63.91 122 SER A CA 1
ATOM 956 C C . SER A 1 122 ? -26.749 -7.978 22.245 1.00 63.91 122 SER A C 1
ATOM 958 O O . SER A 1 122 ? -26.800 -7.622 23.444 1.00 63.91 122 SER A O 1
#

InterPro domains:
  IPR006032 Small ribosomal subunit protein uS12 [PF00164] (42-75)
  IPR006032 Small ribosomal subunit protein uS12 [PS00055] (66-73)
  IPR006032 Small ribosomal subunit protein uS12 [PTHR11652] (7-74)
  IPR012340 Nucleic acid-bi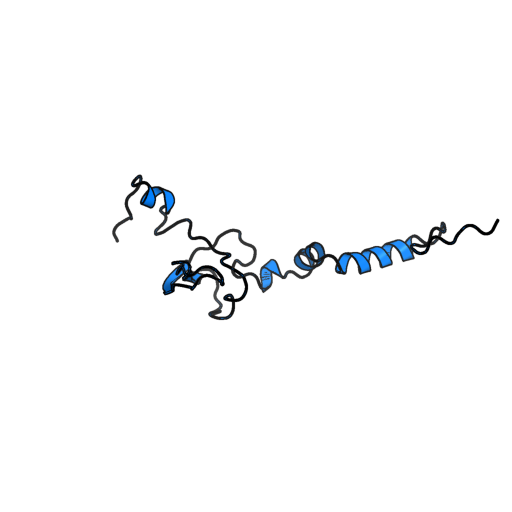nding, OB-fold [G3DSA:2.40.50.140] (31-88)
  IPR012340 Nucleic acid-binding, OB-fold [SSF50249] (26-75)

Secondary structure (DSSP, 8-state):
------SSS--STT-HHHHHHHHHHHHTT-HHHHHHHT-HHHHH-TTTT-S---EEEEEEEEEEPPTT--PEEEEEEEEEESS-SS-------SSTT-----EETTEEHHHHHTTSSPPPP-

Foldseek 3Di:
DPPDPPPDDDPDPPCPVVVVVVVVVVLCVDPVSCCVVVLCCQPPNPCNVDPDFDWDFDDFDWDADPPPDGDTDSQDGDTDTPPDPDPDPDDDPPDPRPDDDQDDQNHGPVCCVVVVDDDDDD

Radius of gyration: 24.89 Å; chains: 1; bounding box: 60×37×63 Å

Organism: Monodon monoceros (NCBI:txid40151)